Protein AF-T1CI41-F1 (afdb_monomer)

Solvent-accessible surface area (backbone atoms only — not comparable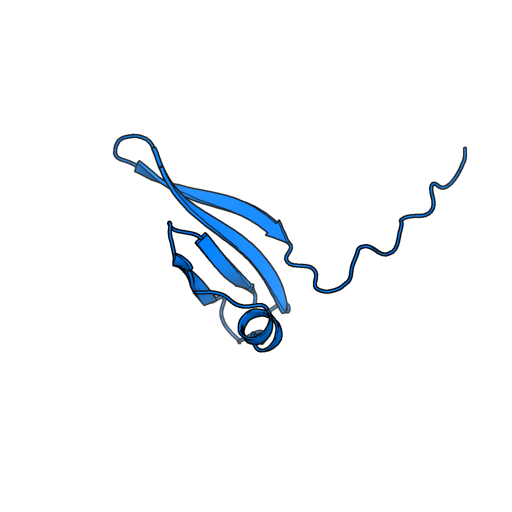 to full-atom values): 4274 Å² total; per-residue (Å²): 116,81,43,72,70,58,62,71,66,64,69,56,40,97,56,71,46,71,52,74,35,65,93,38,33,30,42,37,35,30,51,87,57,53,33,32,36,32,34,48,47,72,61,87,95,44,80,48,76,44,79,78,45,74,65,64,90,63,74,75,74,77,77,73,82,78,91,129

pLDDT: mean 86.42, std 15.25, range [47.66, 96.62]

Organism: NCBI:txid410659

InterPro domains:
  IPR025166 Integrase, DNA-binding domain [PF13356] (2-56)
  IPR038488 Integrase, DNA-binding domain superfamily [G3DSA:3.30.160.390] (1-62)
  IPR050808 Phage Integrase [PTHR30629] (2-56)

Mean predicted aligned error: 7.18 Å

Secondary structure (DSSP, 8-sta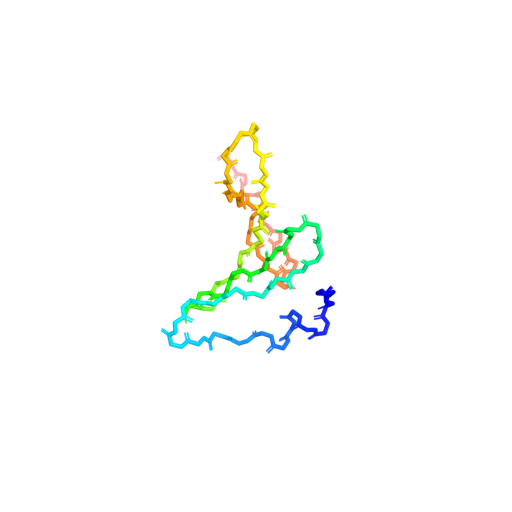te):
---HHHHHH----SS-EEEE-GGGEEEEE-TTS-EEEEEEEEETTEEEEEEEEE--SS----------

Sequence (68 aa):
MLTDTKLKALRARAKLYRVTDEKGLCIEVHPSGARYWRVRYRFGSTQKMLSLGVYSRRAAHPSPRAPR

Nearest PDB structures (foldseek):
  3jtz-assembly1_A  TM=9.482E-01  e=2.681E-05  Yersinia pestis
  3ju0-assembly1_A  TM=9.535E-01  e=9.394E-05  Pectobacterium atrosepticum
  3rmp-assembly1_C  TM=9.403E-01  e=2.338E-04  Yersini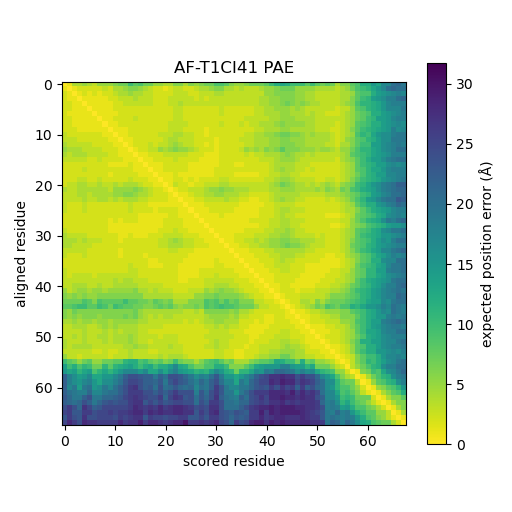a pestis
  6n8r-assembly1_A  TM=6.182E-01  e=1.798E+00  Homo sapiens
  6n8q-assembly1_A  TM=6.212E-01  e=2.133E+00  Homo sapiens

Radius of gyration: 15.03 Å; Cα contacts (8 Å, |Δi|>4): 96; chains: 1; bounding box: 49×31×31 Å

Structure (mmCIF, N/CA/C/O backbone):
data_AF-T1CI41-F1
#
_entry.id   AF-T1CI41-F1
#
loop_
_atom_site.group_PDB
_atom_site.id
_atom_site.type_symbol
_atom_site.label_atom_id
_atom_site.label_alt_id
_atom_site.label_comp_id
_atom_site.label_asym_id
_atom_site.label_entity_id
_atom_site.label_seq_id
_atom_site.pdbx_PDB_ins_code
_atom_site.Cartn_x
_atom_site.Cartn_y
_atom_site.Cartn_z
_atom_site.occupancy
_atom_site.B_iso_or_equiv
_atom_site.auth_seq_id
_atom_site.auth_comp_id
_atom_site.auth_asym_id
_atom_site.auth_atom_id
_atom_site.pdbx_PDB_model_num
ATOM 1 N N . MET A 1 1 ? -4.593 -11.153 2.425 1.00 84.94 1 MET A N 1
ATOM 2 C CA . MET A 1 1 ? -3.205 -11.322 2.882 1.00 84.94 1 MET A CA 1
ATOM 3 C C . MET A 1 1 ? -2.175 -10.906 1.833 1.00 84.94 1 MET A C 1
ATOM 5 O O . MET A 1 1 ? -2.017 -11.575 0.802 1.00 84.94 1 MET A O 1
ATOM 9 N N . LEU A 1 2 ? -1.508 -9.780 2.088 1.00 90.00 2 LEU A N 1
ATOM 10 C CA . LEU A 1 2 ? -0.290 -9.324 1.434 1.00 90.00 2 LEU A CA 1
ATOM 11 C C . LEU A 1 2 ? 0.867 -10.164 1.965 1.00 90.00 2 LEU A C 1
ATOM 13 O O . LEU A 1 2 ? 1.085 -10.274 3.165 1.00 90.00 2 LEU A O 1
ATOM 17 N N . THR A 1 3 ? 1.605 -10.771 1.048 1.00 90.56 3 THR A N 1
ATOM 18 C CA . THR A 1 3 ? 2.817 -11.533 1.345 1.00 90.56 3 THR A CA 1
ATOM 19 C C . THR A 1 3 ? 3.980 -10.898 0.605 1.00 90.56 3 THR A C 1
ATOM 21 O O . THR A 1 3 ? 3.778 -10.215 -0.401 1.00 90.56 3 THR A O 1
ATOM 24 N N . ASP A 1 4 ? 5.205 -11.139 1.063 1.00 88.56 4 ASP A N 1
ATOM 25 C CA . ASP A 1 4 ? 6.405 -10.624 0.401 1.00 88.56 4 ASP A CA 1
ATOM 26 C C . ASP A 1 4 ? 6.449 -10.993 -1.098 1.00 88.56 4 ASP A C 1
ATOM 28 O O . ASP A 1 4 ? 6.704 -10.132 -1.942 1.00 88.56 4 ASP A O 1
ATOM 32 N N . THR A 1 5 ? 6.059 -12.220 -1.461 1.00 91.62 5 THR A N 1
ATOM 33 C CA . THR A 1 5 ? 5.940 -12.656 -2.863 1.00 91.62 5 THR A CA 1
ATOM 34 C C . THR A 1 5 ? 4.952 -11.802 -3.659 1.00 91.62 5 THR A C 1
ATOM 36 O O . THR A 1 5 ? 5.276 -11.344 -4.756 1.00 91.62 5 THR A O 1
ATOM 39 N N . LYS A 1 6 ? 3.762 -11.525 -3.104 1.00 91.69 6 LYS A N 1
ATOM 40 C CA . LYS A 1 6 ? 2.774 -10.653 -3.757 1.00 91.69 6 LYS A CA 1
ATOM 41 C C . LYS A 1 6 ? 3.305 -9.231 -3.897 1.00 91.69 6 LYS A C 1
ATOM 43 O O . LYS A 1 6 ? 3.195 -8.663 -4.975 1.00 91.69 6 LYS A O 1
ATOM 48 N N . LEU A 1 7 ? 3.922 -8.682 -2.849 1.00 91.50 7 LEU A N 1
ATOM 49 C CA . LEU A 1 7 ? 4.498 -7.332 -2.845 1.00 91.50 7 LEU A CA 1
ATOM 50 C C . LEU A 1 7 ? 5.605 -7.173 -3.894 1.00 91.50 7 LEU A C 1
ATOM 52 O O . LEU A 1 7 ? 5.669 -6.147 -4.577 1.00 91.50 7 LEU A O 1
ATOM 56 N N . LYS A 1 8 ? 6.442 -8.202 -4.065 1.00 90.00 8 LYS A N 1
ATOM 57 C CA . LYS A 1 8 ? 7.471 -8.275 -5.112 1.00 90.00 8 LYS A CA 1
ATOM 58 C C . LYS A 1 8 ? 6.872 -8.327 -6.518 1.00 90.00 8 LYS A C 1
ATOM 60 O O . LYS A 1 8 ? 7.447 -7.737 -7.429 1.00 90.00 8 LYS A O 1
ATOM 65 N N . ALA A 1 9 ? 5.726 -8.985 -6.686 1.00 92.75 9 ALA A N 1
ATOM 66 C CA . ALA A 1 9 ? 5.033 -9.095 -7.967 1.00 92.75 9 ALA A CA 1
ATOM 67 C C . ALA A 1 9 ? 4.267 -7.820 -8.376 1.00 92.75 9 ALA A C 1
ATOM 69 O O . ALA A 1 9 ? 3.894 -7.684 -9.541 1.00 92.75 9 ALA A O 1
ATOM 70 N N . LEU A 1 10 ? 4.040 -6.868 -7.461 1.00 93.75 10 LEU A N 1
ATOM 71 C CA . LEU A 1 10 ? 3.344 -5.620 -7.784 1.00 93.75 10 LEU A CA 1
ATOM 72 C C . LEU A 1 10 ? 4.168 -4.753 -8.740 1.00 93.75 10 LEU A C 1
ATOM 74 O O . LEU A 1 10 ? 5.272 -4.310 -8.416 1.00 93.75 10 LEU A O 1
ATOM 78 N N . ARG A 1 11 ? 3.591 -4.471 -9.910 1.00 92.25 11 ARG A N 1
ATOM 79 C CA . ARG A 1 11 ? 4.162 -3.599 -10.945 1.00 92.25 11 ARG A CA 1
ATOM 80 C C . ARG A 1 11 ? 3.390 -2.294 -11.047 1.00 92.25 11 ARG A C 1
ATOM 82 O O . ARG A 1 11 ? 2.181 -2.274 -10.815 1.00 92.25 11 ARG A O 1
ATOM 89 N N . ALA A 1 12 ? 4.079 -1.216 -11.407 1.00 94.88 12 ALA A N 1
ATOM 90 C CA . ALA A 1 12 ? 3.421 0.036 -11.757 1.00 94.88 12 ALA A CA 1
ATOM 91 C C . ALA A 1 12 ? 2.438 -0.192 -12.914 1.00 94.88 12 ALA A C 1
ATOM 93 O O . ALA A 1 12 ? 2.673 -1.025 -13.790 1.00 94.88 12 ALA A O 1
ATOM 94 N N . ARG A 1 13 ? 1.323 0.534 -12.891 1.00 95.19 13 ARG A N 1
ATOM 95 C CA . ARG A 1 13 ? 0.316 0.543 -13.958 1.00 95.19 13 ARG A CA 1
ATOM 96 C C . ARG A 1 13 ? 0.097 1.982 -14.405 1.00 95.19 13 ARG A C 1
ATOM 98 O O . ARG A 1 13 ? 0.466 2.899 -13.683 1.00 95.19 13 ARG A O 1
ATOM 105 N N . ALA A 1 14 ? -0.579 2.181 -15.535 1.00 95.69 14 ALA A N 1
ATOM 106 C CA . ALA A 1 14 ? -0.919 3.520 -16.030 1.00 95.69 14 ALA A CA 1
ATOM 107 C C . ALA A 1 14 ? -1.729 4.361 -15.019 1.00 95.69 14 ALA A C 1
ATOM 109 O O . ALA A 1 14 ? -1.667 5.586 -15.039 1.00 95.69 14 ALA A O 1
ATOM 110 N N . LYS A 1 15 ? -2.460 3.711 -14.103 1.00 96.19 15 LYS A N 1
ATOM 111 C CA . LYS A 1 15 ? -3.230 4.361 -13.038 1.00 96.19 15 LYS A CA 1
ATOM 112 C C . LYS A 1 15 ? -2.833 3.834 -11.665 1.00 96.19 15 LYS A C 1
ATOM 114 O O . LYS A 1 15 ? -2.533 2.650 -11.504 1.00 96.19 15 LYS A O 1
ATOM 119 N N . LEU A 1 16 ? -2.906 4.723 -10.674 1.00 95.38 16 LEU A N 1
ATOM 120 C CA . LEU A 1 16 ? -2.793 4.37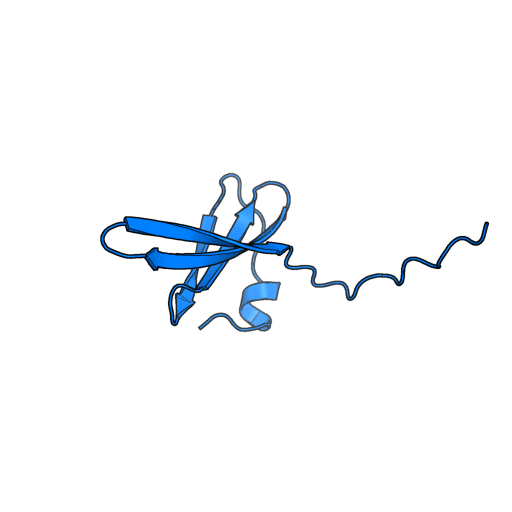7 -9.264 1.00 95.38 16 LEU A CA 1
ATOM 121 C C . LEU A 1 16 ? -3.804 3.293 -8.901 1.00 95.38 16 LEU A C 1
ATOM 123 O O . LEU A 1 16 ? -5.001 3.428 -9.163 1.00 95.38 16 LEU A O 1
ATOM 127 N N . TYR A 1 17 ? -3.317 2.240 -8.258 1.00 96.62 17 TYR A N 1
ATOM 128 C CA . TYR A 1 17 ? -4.166 1.174 -7.750 1.00 96.62 17 TYR A CA 1
ATOM 129 C C . TYR A 1 17 ? -3.758 0.785 -6.335 1.00 96.62 17 TYR A C 1
ATOM 131 O O . TYR A 1 17 ? -2.644 1.047 -5.881 1.00 96.62 17 TYR A O 1
ATOM 139 N N . ARG A 1 18 ? -4.703 0.177 -5.620 1.00 94.75 18 ARG A N 1
ATOM 140 C CA . ARG A 1 18 ? -4.529 -0.242 -4.233 1.00 94.75 18 ARG A CA 1
ATOM 141 C C . ARG A 1 18 ? -4.748 -1.736 -4.137 1.00 94.75 18 ARG A C 1
ATOM 143 O O . ARG A 1 18 ? -5.733 -2.245 -4.665 1.00 94.75 18 ARG A O 1
ATOM 150 N N . VAL A 1 19 ? -3.853 -2.418 -3.438 1.00 95.31 19 VAL A N 1
ATOM 151 C CA . VAL A 1 19 ? -4.029 -3.823 -3.077 1.00 95.31 19 VAL A CA 1
ATOM 152 C C . VAL A 1 19 ? -4.335 -3.869 -1.596 1.00 95.31 19 VAL A C 1
ATOM 154 O O . VAL A 1 19 ? -3.515 -3.464 -0.774 1.00 95.31 19 VAL A O 1
ATOM 157 N N . THR A 1 20 ? -5.561 -4.270 -1.279 1.00 94.94 20 THR A N 1
ATOM 158 C CA . THR A 1 20 ? -6.055 -4.317 0.095 1.00 94.94 20 THR A CA 1
ATOM 159 C C . THR A 1 20 ? -5.616 -5.598 0.775 1.00 94.94 20 THR A C 1
ATOM 161 O O . THR A 1 20 ? -5.490 -6.652 0.150 1.00 94.94 20 THR A O 1
ATOM 164 N N . ASP A 1 21 ? -5.391 -5.471 2.067 1.00 92.06 21 ASP A N 1
ATOM 165 C CA . ASP A 1 21 ? -5.096 -6.546 2.977 1.00 92.06 21 ASP A CA 1
ATOM 166 C C . ASP A 1 21 ? -6.115 -6.592 4.120 1.00 92.06 21 ASP A C 1
ATOM 168 O O . ASP A 1 21 ? -7.161 -5.940 4.076 1.00 92.06 21 ASP A O 1
ATOM 172 N N . GLU A 1 22 ? -5.830 -7.382 5.146 1.00 91.56 22 GLU A N 1
ATOM 173 C CA . GLU A 1 22 ? -6.662 -7.478 6.332 1.00 91.56 22 GLU A CA 1
ATOM 174 C C . GLU A 1 22 ? -6.530 -6.239 7.225 1.00 91.56 22 GLU A C 1
ATOM 176 O O . GLU A 1 22 ? -5.583 -5.453 7.134 1.00 91.56 22 GLU A O 1
ATOM 181 N N . LYS A 1 23 ? -7.524 -6.044 8.100 1.00 91.12 23 LYS A N 1
ATOM 182 C CA . LYS A 1 23 ? -7.555 -4.957 9.099 1.00 91.12 23 LYS A CA 1
ATOM 183 C C . LYS A 1 23 ? -7.395 -3.546 8.503 1.00 91.12 23 LYS A C 1
ATOM 185 O O . LYS A 1 23 ? -6.956 -2.624 9.181 1.00 91.12 23 LYS A O 1
ATOM 190 N N . GLY A 1 24 ? -7.764 -3.369 7.233 1.00 92.19 24 GLY A N 1
ATOM 191 C CA . GLY A 1 24 ? -7.716 -2.080 6.543 1.00 92.19 24 GLY A CA 1
ATOM 192 C C . GLY A 1 24 ? -6.338 -1.688 6.003 1.00 92.19 24 GLY A C 1
ATOM 193 O O . GLY A 1 24 ? -6.233 -0.631 5.377 1.00 92.19 24 GLY A O 1
ATOM 194 N N . LEU A 1 25 ? -5.303 -2.514 6.185 1.00 95.12 25 LEU A N 1
ATOM 195 C CA . LEU A 1 25 ? -4.003 -2.303 5.553 1.00 95.12 25 LEU A CA 1
ATOM 196 C C . LEU A 1 25 ? -4.139 -2.417 4.031 1.00 95.12 25 LEU A C 1
ATOM 198 O O . LEU A 1 25 ? -4.923 -3.197 3.500 1.00 95.12 25 LEU A O 1
ATOM 202 N N . CYS A 1 26 ? -3.387 -1.610 3.300 1.00 95.56 26 CYS A N 1
ATOM 203 C CA . CYS A 1 26 ? -3.287 -1.688 1.857 1.00 95.56 26 CYS A CA 1
ATOM 204 C C . CYS A 1 26 ? -1.950 -1.126 1.382 1.00 95.56 26 CYS A C 1
ATOM 206 O O . CYS A 1 26 ? -1.304 -0.329 2.064 1.00 95.56 26 CYS A O 1
ATOM 208 N N . ILE A 1 27 ? -1.541 -1.540 0.189 1.00 96.00 27 ILE A N 1
ATOM 209 C CA . ILE A 1 27 ? -0.411 -0.946 -0.515 1.00 96.00 27 ILE A CA 1
ATOM 210 C C . ILE A 1 27 ? -0.919 -0.201 -1.744 1.00 96.00 27 ILE A C 1
ATOM 212 O O . ILE A 1 27 ? -1.672 -0.738 -2.557 1.00 96.00 27 ILE A O 1
ATOM 216 N N . GLU A 1 28 ? -0.543 1.065 -1.846 1.00 96.12 28 GLU A N 1
ATOM 217 C CA . GLU A 1 28 ? -0.855 1.942 -2.967 1.00 96.12 28 GLU A CA 1
ATOM 218 C C . GLU A 1 28 ? 0.330 1.942 -3.928 1.00 96.12 28 GLU A C 1
ATOM 220 O O . GLU A 1 28 ? 1.444 2.279 -3.536 1.00 96.12 28 GLU A O 1
ATOM 225 N N . VAL A 1 29 ? 0.096 1.543 -5.174 1.00 95.62 29 VAL A N 1
ATOM 226 C CA . VAL A 1 29 ? 1.117 1.484 -6.221 1.00 95.62 29 VAL A CA 1
ATOM 227 C C . VAL A 1 29 ? 0.851 2.617 -7.197 1.00 95.62 29 VAL A C 1
ATOM 229 O O . VAL A 1 29 ? -0.182 2.644 -7.872 1.00 95.62 29 VAL A O 1
ATOM 232 N N . HIS A 1 30 ? 1.775 3.569 -7.250 1.00 95.62 30 HIS A N 1
ATOM 233 C CA . HIS A 1 30 ? 1.703 4.704 -8.161 1.00 95.62 30 HIS A CA 1
ATOM 234 C C . HIS A 1 30 ? 2.214 4.324 -9.556 1.00 95.62 30 HIS A C 1
ATOM 236 O O . HIS A 1 30 ? 3.071 3.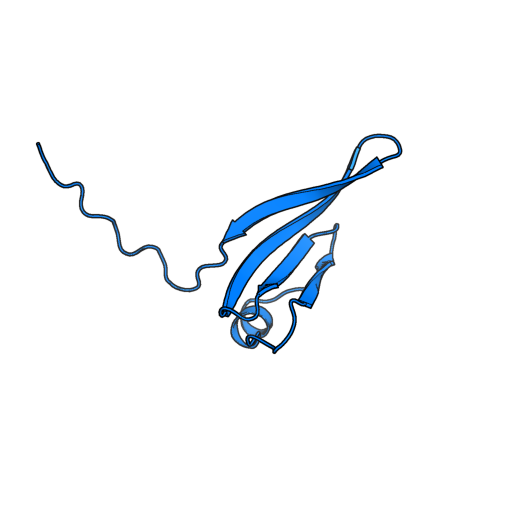442 -9.676 1.00 95.62 30 HIS A O 1
ATOM 242 N N . PRO A 1 31 ? 1.757 5.018 -10.615 1.00 95.56 31 PRO A N 1
ATOM 243 C CA . PRO A 1 31 ? 2.320 4.874 -11.958 1.00 95.56 31 PRO A CA 1
ATOM 244 C C . PRO A 1 31 ? 3.827 5.144 -12.033 1.00 95.56 31 PRO A C 1
ATOM 246 O O . PRO A 1 31 ? 4.511 4.552 -12.858 1.00 95.56 31 PRO A O 1
ATOM 249 N N . SER A 1 32 ? 4.364 5.962 -11.121 1.00 93.25 32 SER A N 1
ATOM 250 C CA . SER A 1 32 ? 5.806 6.205 -10.977 1.00 93.25 32 SER A CA 1
ATOM 251 C C . SER A 1 32 ? 6.601 4.996 -10.464 1.00 93.25 32 SER A C 1
ATOM 253 O O . SER A 1 32 ? 7.826 5.038 -10.418 1.00 93.25 32 SER A O 1
ATOM 255 N N . GLY A 1 33 ? 5.931 3.928 -10.020 1.00 90.69 33 GLY A N 1
ATOM 256 C CA . GLY A 1 33 ? 6.559 2.783 -9.359 1.00 90.69 33 GLY A CA 1
ATOM 257 C C . GLY A 1 33 ? 6.777 2.966 -7.857 1.00 90.69 33 GLY A C 1
ATOM 258 O O . GLY A 1 33 ? 7.138 2.000 -7.177 1.00 90.69 33 GLY A O 1
ATOM 259 N N . ALA A 1 34 ? 6.495 4.156 -7.315 1.00 91.94 34 ALA A N 1
ATOM 260 C CA . ALA A 1 34 ? 6.456 4.366 -5.877 1.00 91.94 34 ALA A CA 1
ATOM 261 C C . ALA A 1 34 ? 5.335 3.528 -5.245 1.00 91.94 34 ALA A C 1
ATOM 263 O O . ALA A 1 34 ? 4.232 3.402 -5.785 1.00 91.94 34 ALA A O 1
ATOM 264 N N . ARG A 1 35 ? 5.634 2.928 -4.094 1.00 93.94 35 ARG A N 1
ATOM 265 C CA . ARG A 1 35 ? 4.705 2.074 -3.355 1.00 93.94 35 ARG A CA 1
ATOM 266 C C . ARG A 1 35 ? 4.573 2.594 -1.937 1.00 93.94 35 ARG A C 1
ATOM 268 O O . ARG A 1 35 ? 5.589 2.815 -1.288 1.00 93.94 35 ARG A O 1
ATOM 275 N N . TYR A 1 36 ? 3.348 2.764 -1.458 1.00 95.06 36 TYR A N 1
ATOM 276 C CA . TYR A 1 36 ? 3.072 3.342 -0.144 1.00 95.06 36 TYR A CA 1
ATOM 277 C C . TYR A 1 36 ? 2.203 2.418 0.687 1.00 95.06 36 TYR A C 1
ATOM 279 O O . TYR A 1 36 ? 1.173 1.933 0.220 1.00 95.06 36 TYR A O 1
ATOM 287 N N . TRP A 1 37 ? 2.587 2.229 1.941 1.00 95.44 37 TRP A N 1
ATOM 288 C CA . TRP A 1 37 ? 1.738 1.593 2.930 1.00 95.44 37 TRP A CA 1
ATOM 289 C C . TRP A 1 37 ? 0.636 2.553 3.368 1.00 95.44 37 TRP A C 1
ATOM 291 O O . TRP A 1 37 ? 0.888 3.703 3.734 1.00 95.44 37 TRP A O 1
ATOM 301 N N . ARG A 1 38 ? -0.602 2.073 3.327 1.00 96.44 38 ARG A N 1
ATOM 302 C CA . ARG A 1 38 ? -1.810 2.822 3.656 1.00 96.44 38 ARG A CA 1
ATOM 303 C C . ARG A 1 38 ? -2.669 2.010 4.614 1.00 96.44 38 ARG A C 1
ATOM 305 O O . ARG A 1 38 ? -2.799 0.804 4.443 1.00 96.44 38 ARG A O 1
ATOM 312 N N . VAL A 1 39 ? -3.308 2.655 5.580 1.00 96.12 39 VAL A N 1
ATOM 313 C CA . VAL A 1 39 ? -4.3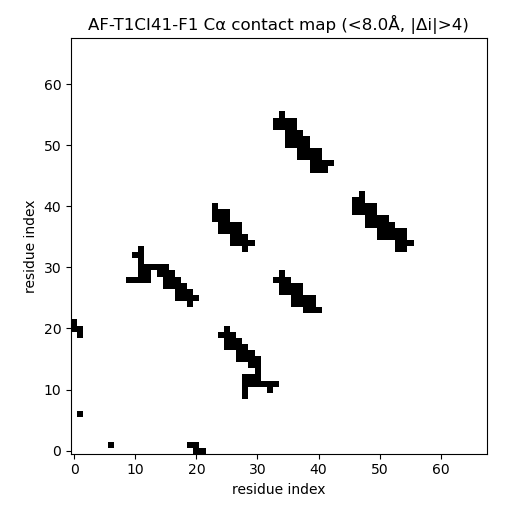07 2.002 6.440 1.00 96.12 39 VAL A CA 1
ATOM 314 C C . VAL A 1 39 ? -5.608 2.774 6.373 1.00 96.12 39 VAL A C 1
ATOM 316 O O . VAL A 1 39 ? -5.656 3.967 6.671 1.00 96.12 39 VAL A O 1
ATOM 319 N N . ARG A 1 40 ? -6.678 2.081 5.994 1.00 94.94 40 ARG A N 1
ATOM 320 C CA . ARG A 1 40 ? -8.044 2.563 6.160 1.00 94.94 40 ARG A CA 1
ATOM 321 C C . ARG A 1 40 ? -8.460 2.322 7.597 1.00 94.94 40 ARG A C 1
ATOM 323 O O . ARG A 1 40 ? -8.446 1.189 8.063 1.00 94.94 40 ARG A O 1
ATOM 330 N N . TYR A 1 41 ? -8.877 3.381 8.267 1.00 93.88 41 TYR A N 1
ATOM 331 C CA . TYR A 1 41 ? -9.378 3.308 9.631 1.00 93.88 41 TYR A CA 1
ATOM 332 C C . TYR A 1 41 ? -10.630 4.165 9.773 1.00 93.88 41 TYR A C 1
ATOM 334 O O . TYR A 1 41 ? -10.942 5.001 8.918 1.00 93.88 41 TYR A O 1
ATOM 342 N N . ARG A 1 42 ? -11.373 3.930 10.850 1.00 93.75 42 ARG A N 1
ATOM 343 C CA . ARG A 1 42 ? -12.488 4.778 11.257 1.00 93.75 42 ARG A CA 1
ATOM 344 C C . ARG A 1 42 ? -12.127 5.466 12.558 1.00 93.75 42 ARG A C 1
ATOM 346 O O . ARG A 1 42 ? -11.558 4.844 13.448 1.00 93.75 42 ARG A O 1
ATOM 353 N N . PHE A 1 43 ? -12.450 6.746 12.638 1.00 92.12 43 PHE A N 1
ATOM 354 C CA . PHE A 1 43 ? -12.369 7.521 13.866 1.00 92.12 43 PHE A CA 1
ATOM 355 C C . PHE A 1 43 ? -13.711 8.226 14.044 1.00 92.12 43 PHE A C 1
ATOM 357 O O . PHE A 1 43 ? -14.085 9.065 13.218 1.00 92.12 43 PHE A O 1
ATOM 364 N N . GLY A 1 44 ? -14.475 7.800 15.052 1.00 93.06 44 GLY A N 1
ATOM 365 C CA . GLY A 1 44 ? -15.898 8.120 15.154 1.00 93.06 44 GLY A CA 1
ATOM 36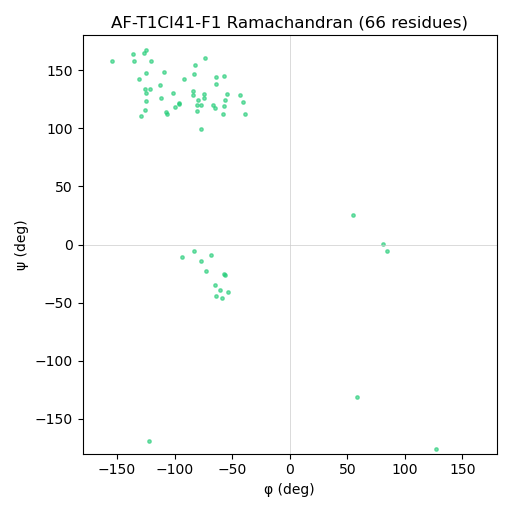6 C C . GLY A 1 44 ? -16.674 7.626 13.926 1.00 93.06 44 GLY A C 1
ATOM 367 O O . GLY A 1 44 ? -16.502 6.491 13.480 1.00 93.06 44 GLY A O 1
ATOM 368 N N . SER A 1 45 ? -17.488 8.503 13.339 1.00 93.31 45 SER A N 1
ATOM 369 C CA . SER A 1 45 ? -18.285 8.233 12.132 1.00 93.31 45 SER A CA 1
ATOM 370 C C . SER A 1 45 ? -17.515 8.403 10.814 1.00 93.31 45 SER A C 1
ATOM 372 O O . SER A 1 45 ? -18.047 8.103 9.746 1.00 93.31 45 SER A O 1
ATOM 374 N N . THR A 1 46 ? -16.261 8.871 10.850 1.00 94.44 46 THR A N 1
ATOM 375 C CA . THR A 1 46 ? -15.510 9.229 9.638 1.00 94.44 46 THR A CA 1
ATOM 376 C C . THR A 1 46 ? -14.519 8.142 9.239 1.00 94.44 46 THR A C 1
ATOM 378 O O . THR A 1 46 ? -13.693 7.701 10.042 1.00 94.44 46 THR A O 1
ATOM 381 N N . GLN A 1 47 ? -14.540 7.751 7.962 1.00 93.56 47 GLN A N 1
ATOM 382 C CA . GLN A 1 47 ? -13.500 6.908 7.377 1.00 93.56 47 GLN A CA 1
ATOM 383 C C . GLN A 1 47 ? -12.309 7.764 6.936 1.00 93.56 47 GLN A C 1
ATOM 385 O O . GLN A 1 47 ? -12.465 8.721 6.181 1.00 93.56 47 GLN A O 1
ATOM 390 N N . LYS A 1 48 ? -11.109 7.388 7.369 1.00 94.06 48 LYS A N 1
ATOM 391 C CA . LYS A 1 48 ? -9.855 8.075 7.049 1.00 94.06 48 LYS A CA 1
ATOM 392 C C . LYS A 1 48 ? -8.832 7.098 6.467 1.00 94.06 48 LYS A C 1
ATOM 394 O O . LYS A 1 48 ? -8.996 5.877 6.528 1.00 94.06 48 LYS A O 1
ATOM 399 N N . MET A 1 49 ? -7.788 7.659 5.863 1.00 94.62 49 MET A N 1
ATOM 400 C CA . MET A 1 49 ? -6.672 6.924 5.273 1.00 94.62 49 MET A CA 1
ATOM 401 C C . MET A 1 49 ? -5.365 7.451 5.861 1.00 94.62 49 MET A C 1
ATOM 403 O O . MET A 1 49 ? -5.014 8.607 5.638 1.00 94.62 49 MET A O 1
ATOM 407 N N . LEU A 1 50 ? -4.639 6.604 6.583 1.00 94.81 50 LEU A N 1
ATOM 408 C CA . LEU A 1 50 ? -3.317 6.916 7.115 1.00 94.81 50 LEU A CA 1
ATOM 409 C C . LEU A 1 50 ? -2.235 6.477 6.122 1.00 94.81 50 LEU A C 1
ATOM 411 O O . LEU A 1 50 ? -2.376 5.437 5.480 1.00 94.81 50 LEU A O 1
ATOM 415 N N . SER A 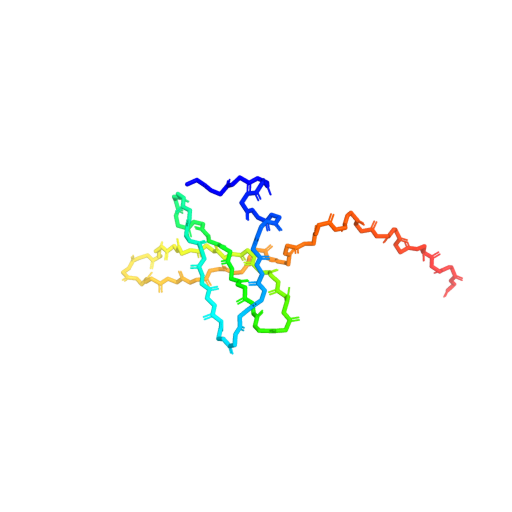1 51 ? -1.162 7.258 5.991 1.00 94.81 51 SER A N 1
ATOM 416 C CA . SER A 1 51 ? 0.061 6.847 5.288 1.00 94.81 51 SER A CA 1
ATOM 417 C C . SER A 1 51 ? 1.067 6.322 6.309 1.00 94.81 51 SER A C 1
ATOM 419 O O . SER A 1 51 ? 1.416 7.058 7.225 1.00 94.81 51 SER A O 1
ATOM 421 N N . LEU A 1 52 ? 1.520 5.076 6.165 1.00 92.12 52 LEU A N 1
ATOM 422 C CA . LEU A 1 52 ? 2.528 4.481 7.056 1.00 92.12 52 LEU A CA 1
ATOM 423 C C . LEU A 1 52 ? 3.962 4.638 6.526 1.00 92.12 52 LEU A C 1
ATOM 425 O O . LEU A 1 52 ? 4.914 4.355 7.243 1.00 92.12 52 LEU A O 1
ATOM 429 N N . GLY A 1 53 ? 4.125 5.067 5.272 1.00 92.19 53 GLY A N 1
ATOM 430 C CA . GLY A 1 53 ? 5.431 5.288 4.654 1.00 92.19 53 GLY A CA 1
ATOM 431 C C . GLY A 1 53 ? 5.605 4.566 3.321 1.00 92.19 53 GLY A C 1
ATOM 432 O O . GLY A 1 53 ? 4.678 3.958 2.783 1.00 92.19 53 GLY A O 1
ATOM 433 N N 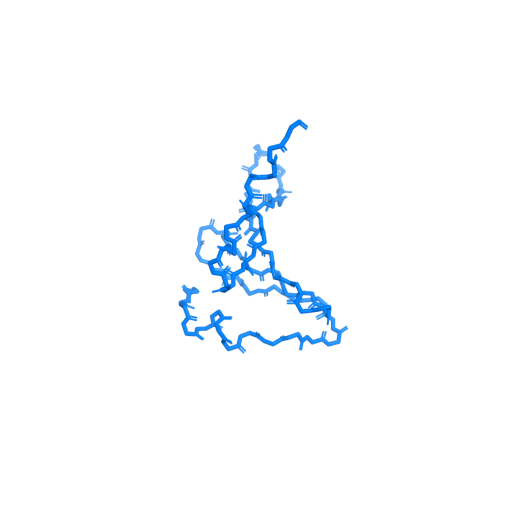. VAL A 1 54 ? 6.809 4.668 2.764 1.00 92.62 54 VAL A N 1
ATOM 434 C CA . VAL A 1 54 ? 7.166 4.083 1.467 1.00 92.62 54 VAL A CA 1
ATOM 435 C C . VAL A 1 54 ? 7.567 2.620 1.653 1.00 92.62 54 VAL A C 1
ATOM 437 O O . VAL A 1 54 ? 8.395 2.295 2.500 1.00 92.62 54 VAL A O 1
ATOM 440 N N . TYR A 1 55 ? 7.031 1.727 0.826 1.00 89.44 55 TYR A N 1
ATOM 441 C CA . TYR A 1 55 ? 7.548 0.370 0.697 1.00 89.44 55 TYR A CA 1
ATOM 442 C C . TYR A 1 55 ? 8.826 0.393 -0.154 1.00 89.44 55 TYR A C 1
ATOM 444 O O . TYR A 1 55 ? 8.774 0.426 -1.387 1.00 89.44 55 TYR A O 1
ATOM 452 N N . SER A 1 56 ? 9.984 0.368 0.510 1.00 81.25 56 SER A N 1
ATOM 453 C CA . SER A 1 56 ? 11.279 0.144 -0.136 1.00 81.25 56 SER A CA 1
ATOM 454 C C . SER A 1 56 ? 11.701 -1.310 0.044 1.00 81.25 56 SER A C 1
ATOM 456 O O . SER A 1 56 ? 11.925 -1.772 1.158 1.00 81.25 56 SER A O 1
ATOM 458 N N . ARG A 1 57 ? 11.852 -2.040 -1.067 1.00 68.62 57 ARG A N 1
ATOM 459 C CA . ARG A 1 57 ? 12.436 -3.393 -1.054 1.00 68.62 57 ARG A CA 1
ATOM 460 C C . ARG A 1 57 ? 13.948 -3.360 -0.804 1.00 68.62 57 ARG A C 1
ATOM 462 O O . ARG A 1 57 ? 14.521 -4.357 -0.377 1.00 68.62 57 ARG A O 1
ATOM 469 N N . ARG A 1 58 ? 14.608 -2.234 -1.089 1.00 56.56 58 ARG A N 1
ATOM 470 C CA . ARG A 1 58 ? 16.002 -2.030 -0.699 1.00 56.56 58 ARG A CA 1
ATOM 471 C C . ARG A 1 58 ? 15.999 -1.607 0.764 1.00 56.56 58 ARG A C 1
ATOM 473 O O . ARG A 1 58 ? 15.488 -0.529 1.075 1.00 56.56 58 ARG A O 1
ATOM 480 N N . ALA A 1 59 ? 16.568 -2.453 1.626 1.00 48.88 59 ALA A N 1
ATOM 481 C CA . ALA A 1 59 ? 17.113 -1.999 2.898 1.00 48.88 59 ALA A CA 1
ATOM 482 C C . ALA A 1 59 ? 17.872 -0.702 2.612 1.00 48.88 59 ALA A C 1
ATOM 484 O O . ALA A 1 59 ? 18.618 -0.638 1.628 1.00 48.88 59 ALA A O 1
ATOM 485 N N . ALA A 1 60 ? 17.562 0.336 3.385 1.00 47.66 60 ALA A N 1
ATOM 486 C CA . ALA A 1 60 ? 18.193 1.634 3.278 1.00 47.66 60 ALA A CA 1
ATOM 487 C C . ALA A 1 60 ? 19.691 1.432 3.035 1.00 47.66 60 ALA A C 1
ATOM 489 O O . ALA A 1 60 ? 20.360 0.745 3.806 1.00 47.66 60 ALA A O 1
ATOM 490 N N . HIS A 1 61 ? 20.209 1.988 1.940 1.00 47.66 61 HIS A N 1
ATOM 491 C CA . HIS A 1 61 ? 21.639 2.235 1.905 1.00 47.66 61 HIS A CA 1
ATOM 492 C C . HIS A 1 61 ? 21.904 3.113 3.134 1.00 47.66 61 HIS A C 1
ATOM 494 O O . HIS A 1 61 ? 21.178 4.105 3.293 1.00 47.66 61 HIS A O 1
ATOM 500 N N . PRO A 1 62 ? 22.802 2.727 4.057 1.00 47.75 62 PRO A N 1
ATOM 501 C CA . PRO A 1 62 ? 23.078 3.565 5.206 1.00 47.75 62 PRO A CA 1
ATOM 502 C C . PRO A 1 62 ? 23.527 4.897 4.629 1.00 47.75 62 PRO A C 1
ATOM 504 O O . PRO A 1 62 ? 24.480 4.939 3.857 1.00 47.75 62 PRO A O 1
ATOM 507 N N . SER A 1 63 ? 22.793 5.968 4.928 1.00 49.78 63 SER A N 1
ATOM 508 C CA . SER A 1 63 ? 23.342 7.301 4.733 1.00 49.78 63 SER A CA 1
ATOM 509 C C . SER A 1 63 ? 24.607 7.324 5.589 1.00 49.78 63 SER A C 1
ATOM 511 O O . SER A 1 63 ? 24.485 7.186 6.814 1.00 49.78 63 SER A O 1
ATOM 513 N N . PRO A 1 64 ? 25.819 7.388 5.004 1.00 60.44 64 PRO A N 1
ATOM 514 C CA . PRO A 1 64 ? 26.979 7.646 5.820 1.00 60.44 64 PRO A CA 1
ATOM 515 C C . PRO A 1 64 ? 26.750 9.053 6.355 1.00 60.44 64 PRO A C 1
ATOM 517 O O . PRO A 1 64 ? 26.615 10.001 5.583 1.00 60.44 64 PRO A O 1
ATOM 520 N N . ARG A 1 65 ? 26.636 9.176 7.682 1.00 60.53 65 ARG A N 1
ATOM 521 C CA . ARG A 1 65 ? 26.836 10.453 8.369 1.00 60.53 65 ARG A CA 1
ATOM 522 C C . ARG A 1 65 ? 28.004 11.154 7.677 1.00 60.53 65 ARG A C 1
ATOM 524 O O . ARG A 1 65 ? 29.126 10.662 7.760 1.00 60.53 65 ARG A O 1
ATOM 531 N N . ALA A 1 66 ? 27.743 12.263 6.997 1.00 48.44 66 ALA A N 1
ATOM 532 C CA . ALA A 1 66 ? 28.805 13.177 6.631 1.00 48.44 66 ALA A CA 1
ATOM 533 C C . ALA A 1 66 ? 29.151 13.974 7.902 1.00 48.44 66 ALA A C 1
ATOM 535 O O . ALA A 1 66 ? 28.253 14.590 8.482 1.00 48.44 66 ALA A O 1
ATOM 536 N N . PRO A 1 67 ? 30.398 13.917 8.397 1.00 66.94 67 PRO A N 1
ATOM 537 C CA . PRO A 1 67 ? 30.850 14.779 9.475 1.00 66.94 67 PRO A CA 1
ATOM 538 C C . PRO A 1 67 ? 31.215 16.164 8.927 1.00 66.94 67 PRO A C 1
ATOM 540 O O . PRO A 1 67 ? 32.122 16.272 8.103 1.00 66.94 67 PRO A O 1
ATOM 543 N N . ARG A 1 68 ? 30.532 17.202 9.412 1.00 52.44 68 ARG A N 1
ATOM 544 C CA . ARG A 1 68 ? 31.059 18.421 10.062 1.00 52.44 68 ARG A CA 1
ATOM 545 C C . ARG A 1 68 ? 29.954 19.465 10.152 1.00 52.44 68 ARG A C 1
ATOM 547 O O . ARG A 1 68 ? 29.324 19.739 9.111 1.00 52.44 68 ARG A O 1
#

Foldseek 3Di:
DDDPVNVVVDDADPAWDWDADPQQWIWIQHNVRWIWIWGWDDDPNDIDIDTPGTDDPDDDPPPPPDDD